Protein AF-A0A1X7U396-F1 (afdb_monomer)

pLDDT: mean 83.77, std 13.54, range [49.97, 97.12]

Mean predicted aligned error: 16.01 Å

Organism: Amphimedon queenslandica (NCBI:txid400682)

Sequence (145 aa):
FLPKDICDVKKVEVCRGVRLCSSTVEPIGFKIPRVKTEYFQDDLFCNTLVTWKAGIGAREWLDGANGSLETVSLKPEGMKPLSEAPKPAPGSNVPKYSSKVLHQKSDQEKKEELIAAMINKMGDKDDEPLPQDDVDGVDSDEWDD

Structure (mmCIF, N/CA/C/O backbone):
data_AF-A0A1X7U396-F1
#
_entry.id   AF-A0A1X7U396-F1
#
loop_
_atom_site.group_PDB
_atom_site.id
_atom_site.type_symbol
_atom_site.label_atom_id
_atom_site.label_alt_id
_atom_site.label_comp_id
_atom_site.label_asym_id
_atom_site.label_entity_id
_atom_site.label_seq_id
_atom_site.pdbx_PDB_ins_code
_atom_site.Cartn_x
_atom_site.Cartn_y
_atom_site.Cartn_z
_atom_site.occupancy
_atom_site.B_iso_or_equiv
_atom_site.auth_seq_id
_atom_site.auth_comp_id
_atom_site.auth_asym_id
_atom_site.auth_atom_id
_atom_site.pdbx_PDB_model_num
ATOM 1 N N . PHE A 1 1 ? 9.561 -7.112 1.046 1.00 88.31 1 PHE A N 1
ATOM 2 C CA . PHE A 1 1 ? 8.097 -7.236 1.205 1.00 88.31 1 PHE A CA 1
ATOM 3 C C . PHE A 1 1 ? 7.491 -7.706 -0.106 1.00 88.31 1 PHE A C 1
ATOM 5 O O . PHE A 1 1 ? 8.118 -7.510 -1.139 1.00 88.31 1 PHE A O 1
ATOM 12 N N . LEU A 1 2 ? 6.335 -8.361 -0.055 1.00 92.50 2 LEU A N 1
ATOM 13 C CA . LEU A 1 2 ? 5.597 -8.828 -1.224 1.00 92.50 2 LEU A CA 1
ATOM 14 C C . LEU A 1 2 ? 4.979 -7.649 -2.001 1.00 92.50 2 LEU A C 1
ATOM 16 O O . LEU A 1 2 ? 4.788 -6.573 -1.419 1.00 92.50 2 LEU A O 1
ATOM 20 N N . PRO A 1 3 ? 4.663 -7.852 -3.292 1.00 92.75 3 PRO A N 1
ATOM 21 C CA . PRO A 1 3 ? 3.885 -6.918 -4.098 1.00 92.75 3 PRO A CA 1
ATOM 22 C C . PRO A 1 3 ? 2.598 -6.422 -3.415 1.00 92.75 3 PRO A C 1
ATOM 24 O O . PRO A 1 3 ? 1.979 -7.116 -2.602 1.00 92.75 3 PRO A O 1
ATOM 27 N N . LYS A 1 4 ? 2.221 -5.174 -3.713 1.00 91.25 4 LYS A N 1
ATOM 28 C CA . LYS A 1 4 ? 1.096 -4.489 -3.054 1.00 91.25 4 LYS A CA 1
ATOM 29 C C . LYS A 1 4 ? -0.272 -5.039 -3.453 1.00 91.25 4 LYS A C 1
ATOM 31 O O . LYS A 1 4 ? -1.189 -4.966 -2.644 1.00 91.25 4 LYS A O 1
ATOM 36 N N . ASP A 1 5 ? -0.396 -5.612 -4.644 1.00 90.88 5 ASP A N 1
ATOM 37 C CA . ASP A 1 5 ? -1.598 -6.296 -5.140 1.00 90.88 5 ASP A CA 1
ATOM 38 C C . ASP A 1 5 ? -1.990 -7.5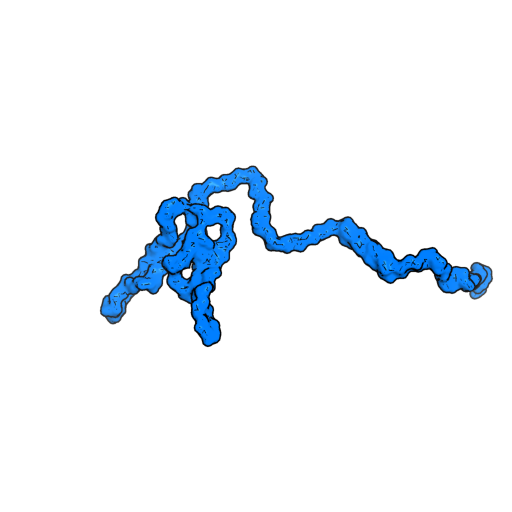23 -4.298 1.00 90.88 5 ASP A C 1
ATOM 40 O O . ASP A 1 5 ? -3.156 -7.904 -4.266 1.00 90.88 5 ASP A O 1
ATOM 44 N N . ILE A 1 6 ? -1.041 -8.107 -3.562 1.00 93.12 6 ILE A N 1
ATOM 45 C CA . ILE A 1 6 ? -1.279 -9.248 -2.664 1.00 93.12 6 ILE A CA 1
ATOM 46 C C . ILE A 1 6 ? -1.802 -8.799 -1.282 1.00 93.12 6 ILE A C 1
ATOM 48 O O . ILE A 1 6 ? -2.306 -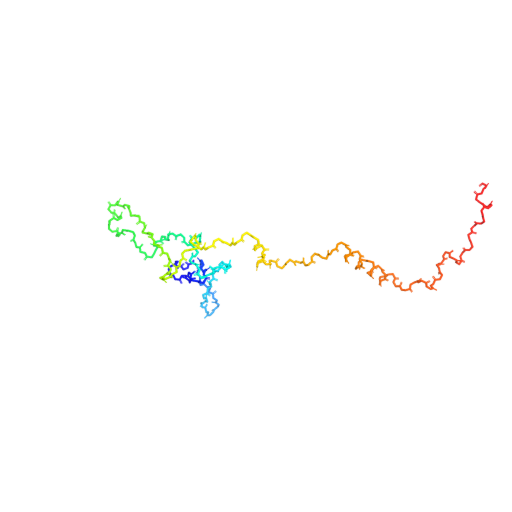9.617 -0.502 1.00 93.12 6 ILE A O 1
ATOM 52 N N . CYS A 1 7 ? -1.670 -7.516 -0.934 1.00 93.94 7 CYS A N 1
ATOM 53 C CA . CYS A 1 7 ? -2.082 -7.003 0.373 1.00 93.94 7 CYS A CA 1
ATOM 54 C C . CYS A 1 7 ? -3.615 -6.959 0.507 1.00 93.94 7 CYS A C 1
ATOM 56 O O . CYS A 1 7 ? -4.332 -6.624 -0.433 1.00 93.94 7 CYS A O 1
ATOM 58 N N . ASP A 1 8 ? -4.137 -7.257 1.700 1.00 94.38 8 ASP A N 1
ATOM 59 C CA . ASP A 1 8 ? -5.569 -7.140 1.991 1.00 94.38 8 ASP A CA 1
ATOM 60 C C . ASP A 1 8 ? -5.948 -5.678 2.278 1.00 94.38 8 ASP A C 1
ATOM 62 O O . ASP A 1 8 ? -5.973 -5.212 3.423 1.00 94.38 8 ASP A O 1
ATOM 66 N N . VAL A 1 9 ? -6.258 -4.950 1.204 1.00 93.94 9 VAL A N 1
ATOM 67 C CA . VAL A 1 9 ? -6.633 -3.529 1.237 1.00 93.94 9 VAL A CA 1
ATOM 68 C C . VAL A 1 9 ? -7.872 -3.282 2.103 1.00 93.94 9 VAL A C 1
ATOM 70 O O . VAL A 1 9 ? -7.928 -2.289 2.829 1.00 93.94 9 VAL A O 1
ATOM 73 N N . LYS A 1 10 ? -8.845 -4.207 2.103 1.00 92.19 10 LYS A N 1
ATOM 74 C CA . LYS A 1 10 ? -10.070 -4.087 2.917 1.00 92.19 10 LYS A CA 1
ATOM 75 C C . LYS A 1 10 ? -9.763 -4.133 4.414 1.00 92.19 10 LYS A C 1
ATOM 77 O O . LYS A 1 10 ? -10.436 -3.480 5.203 1.00 92.19 10 LYS A O 1
ATOM 82 N N . LYS A 1 11 ? -8.731 -4.880 4.817 1.00 92.44 11 LYS A N 1
ATOM 83 C CA . LYS A 1 11 ? -8.252 -4.934 6.209 1.00 92.44 11 LYS A CA 1
ATOM 84 C C . LYS A 1 11 ? -7.181 -3.888 6.528 1.00 92.44 11 LYS A C 1
ATOM 86 O O . LYS A 1 11 ? -6.543 -3.995 7.576 1.00 92.44 11 LYS A O 1
ATOM 91 N N . VAL A 1 12 ? -6.978 -2.904 5.649 1.00 94.38 12 VAL A N 1
ATOM 92 C CA . VAL A 1 12 ? -5.955 -1.856 5.790 1.00 94.38 12 VAL A CA 1
ATOM 93 C C . VAL A 1 12 ? -4.559 -2.460 6.016 1.00 94.38 12 VAL A C 1
ATOM 95 O O . VAL A 1 12 ? -3.749 -1.971 6.807 1.00 94.38 12 VAL A O 1
ATOM 98 N N . GLU A 1 13 ? -4.278 -3.578 5.341 1.00 95.69 13 GLU A N 1
ATOM 99 C CA . GLU A 1 13 ? -2.944 -4.164 5.299 1.00 95.69 13 GLU A CA 1
ATOM 100 C C . GLU A 1 13 ? -2.102 -3.387 4.293 1.00 95.69 13 GLU A C 1
ATOM 102 O O . GLU A 1 13 ? -2.337 -3.435 3.090 1.00 95.69 13 GLU A O 1
ATOM 107 N N . VAL A 1 14 ? -1.115 -2.650 4.793 1.00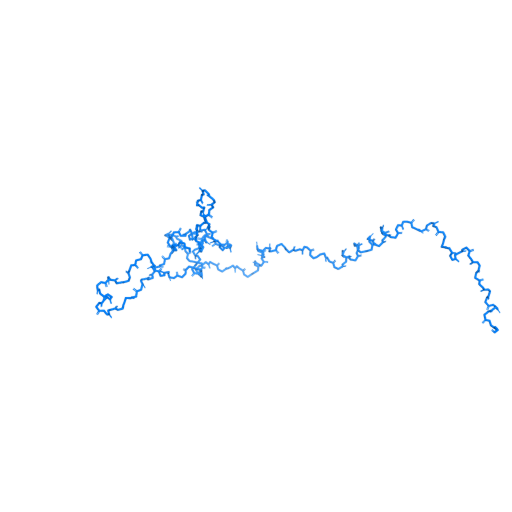 94.50 14 VAL A N 1
ATOM 108 C CA . VAL A 1 14 ? -0.254 -1.819 3.947 1.00 94.50 14 VAL A CA 1
ATOM 109 C C . VAL A 1 14 ? 0.964 -2.573 3.455 1.00 94.50 14 VAL A C 1
ATOM 111 O O . VAL A 1 14 ? 1.608 -2.138 2.505 1.00 94.50 14 VAL A O 1
ATOM 114 N N . CYS A 1 15 ? 1.329 -3.677 4.101 1.00 94.50 15 CYS A N 1
ATOM 115 C CA . CYS A 1 15 ? 2.509 -4.433 3.738 1.00 94.50 15 CYS A CA 1
ATOM 116 C C . CYS A 1 15 ? 2.357 -5.897 4.120 1.00 94.50 15 CYS A C 1
ATOM 118 O O . CYS A 1 15 ? 1.935 -6.195 5.233 1.00 94.50 15 CYS A O 1
ATOM 120 N N . ARG A 1 16 ? 2.783 -6.802 3.242 1.00 95.62 16 ARG A N 1
ATOM 121 C CA . ARG A 1 16 ? 2.905 -8.224 3.550 1.00 95.62 16 ARG A CA 1
ATOM 122 C C . ARG A 1 16 ? 4.332 -8.679 3.295 1.00 95.62 16 ARG A C 1
ATOM 124 O O . ARG A 1 16 ? 4.963 -8.272 2.325 1.00 95.62 16 ARG A O 1
ATOM 131 N N . GLY A 1 17 ? 4.874 -9.498 4.174 1.00 95.88 17 GLY A N 1
ATOM 132 C CA . GLY A 1 17 ? 6.176 -10.130 4.040 1.00 95.88 17 GLY A CA 1
ATOM 133 C C . GLY A 1 17 ? 6.084 -11.608 4.371 1.00 95.88 17 GLY A C 1
ATOM 134 O O . GLY A 1 17 ? 5.032 -12.108 4.761 1.00 95.88 17 GLY A O 1
ATOM 135 N N . VAL A 1 18 ? 7.206 -12.294 4.226 1.00 96.69 18 VAL A N 1
ATOM 136 C CA . VAL A 1 18 ? 7.377 -13.663 4.701 1.00 96.69 18 VAL A CA 1
ATOM 137 C C . VAL A 1 18 ? 8.569 -13.686 5.643 1.00 96.69 18 VAL A C 1
ATOM 139 O O . VAL A 1 18 ? 9.595 -13.065 5.362 1.00 96.69 18 VAL A O 1
ATOM 142 N N . ARG A 1 19 ? 8.416 -14.358 6.779 1.00 96.81 19 ARG A N 1
ATOM 143 C CA . ARG A 1 19 ? 9.489 -14.642 7.724 1.00 96.81 19 ARG A CA 1
ATOM 144 C C . ARG A 1 19 ? 9.909 -16.085 7.544 1.00 96.81 19 ARG A C 1
ATOM 146 O O . ARG A 1 19 ? 9.078 -16.989 7.583 1.00 96.81 19 ARG A O 1
ATOM 153 N N . LEU A 1 20 ? 11.205 -16.279 7.367 1.00 97.06 20 LEU A N 1
ATOM 154 C CA . LEU A 1 20 ? 11.808 -17.598 7.357 1.00 97.06 20 LEU A CA 1
ATOM 155 C C . LEU A 1 20 ? 12.096 -18.028 8.800 1.00 97.06 20 LEU A C 1
ATOM 157 O O . LEU A 1 20 ? 12.787 -17.320 9.532 1.00 97.06 20 LEU A O 1
ATOM 161 N N . CYS A 1 21 ? 11.555 -19.176 9.189 1.00 96.19 21 CYS A N 1
ATOM 162 C CA . CYS A 1 21 ? 11.844 -19.869 10.440 1.00 96.19 21 CYS A CA 1
ATOM 163 C C . CYS A 1 21 ? 12.709 -21.110 10.152 1.00 96.19 21 CYS A C 1
ATOM 165 O O . CYS A 1 21 ? 12.991 -21.428 8.998 1.00 96.19 21 CYS A O 1
ATOM 167 N N . SER A 1 22 ? 13.120 -21.838 11.197 1.00 96.31 22 SER A N 1
ATOM 168 C CA . SER A 1 22 ? 14.023 -22.996 11.056 1.00 96.31 22 SER A CA 1
ATOM 169 C C . SER A 1 22 ? 13.503 -24.092 10.117 1.00 96.31 22 SER A C 1
ATOM 171 O O . SER A 1 22 ? 14.305 -24.810 9.529 1.00 96.31 22 SER A O 1
ATOM 173 N N . SER A 1 23 ? 12.185 -24.257 10.009 1.00 96.50 23 SER A N 1
ATOM 174 C CA . SER A 1 23 ? 11.552 -25.310 9.203 1.00 96.50 23 SER A CA 1
ATOM 175 C C . SER A 1 23 ? 10.284 -24.847 8.480 1.00 96.50 23 SER A C 1
ATOM 177 O O . SER A 1 23 ? 9.614 -25.653 7.838 1.00 96.50 23 SER A O 1
ATOM 179 N N . THR A 1 24 ? 9.931 -23.563 8.576 1.00 96.88 24 THR A N 1
ATOM 180 C CA . THR A 1 24 ? 8.673 -23.015 8.051 1.00 96.88 24 THR A CA 1
ATOM 181 C C . THR A 1 24 ? 8.883 -21.636 7.430 1.00 96.88 24 THR A C 1
ATOM 183 O O . THR A 1 24 ? 9.831 -20.919 7.753 1.00 96.88 24 THR A O 1
ATOM 186 N N . VAL A 1 25 ? 7.978 -21.256 6.529 1.00 96.88 25 VAL A N 1
ATOM 187 C CA . VAL A 1 25 ? 7.875 -19.898 5.984 1.00 96.88 25 VAL A CA 1
ATOM 188 C C . VAL A 1 25 ? 6.527 -19.336 6.408 1.00 96.88 25 VAL A C 1
ATOM 190 O O . VAL A 1 25 ? 5.483 -19.862 6.029 1.00 96.88 25 VAL A O 1
ATOM 193 N N . GLU A 1 26 ? 6.544 -18.276 7.207 1.00 96.81 26 GLU A N 1
ATOM 194 C CA . GLU A 1 26 ? 5.343 -17.700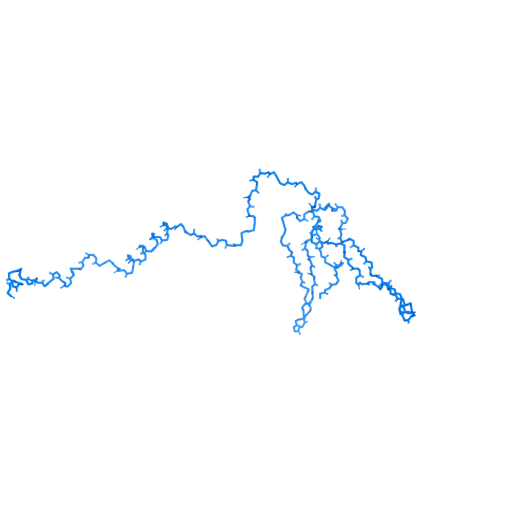 7.810 1.00 96.81 26 GLU A CA 1
ATOM 195 C C . GLU A 1 26 ? 5.025 -16.330 7.197 1.00 96.81 26 GLU A C 1
ATOM 197 O O . GLU A 1 26 ? 5.895 -15.454 7.171 1.00 96.81 26 GLU A O 1
ATOM 202 N N . PRO A 1 27 ? 3.797 -16.085 6.709 1.00 94.69 27 PRO A N 1
ATOM 203 C CA . PRO A 1 27 ? 3.411 -14.769 6.217 1.00 94.69 27 PRO A CA 1
ATOM 204 C C . PRO A 1 27 ? 3.226 -13.781 7.378 1.00 94.69 27 PRO A C 1
ATOM 206 O O . PRO A 1 27 ? 2.560 -14.078 8.367 1.00 94.69 27 PRO A O 1
ATOM 209 N N . ILE A 1 28 ? 3.768 -12.571 7.231 1.00 95.88 28 ILE A N 1
ATOM 210 C CA . ILE A 1 28 ? 3.613 -11.468 8.186 1.00 95.88 28 ILE A CA 1
ATOM 211 C C . ILE A 1 28 ? 2.926 -10.296 7.491 1.00 95.88 28 ILE A C 1
ATOM 213 O O . ILE A 1 28 ? 3.459 -9.743 6.531 1.00 95.88 28 ILE A O 1
ATOM 217 N N . GLY A 1 29 ? 1.759 -9.901 7.997 1.00 95.44 29 GLY A N 1
ATOM 218 C CA . GLY A 1 29 ? 1.009 -8.737 7.525 1.00 95.44 29 GLY A CA 1
ATOM 219 C C . GLY A 1 29 ? 1.126 -7.551 8.479 1.00 95.44 29 GLY A C 1
ATOM 220 O O . GLY A 1 29 ? 0.960 -7.701 9.688 1.00 95.44 29 GLY A O 1
ATOM 221 N N . PHE A 1 30 ? 1.360 -6.362 7.934 1.00 95.50 30 PHE A N 1
ATOM 222 C CA . PHE A 1 30 ? 1.408 -5.092 8.655 1.00 95.50 30 PHE A CA 1
ATOM 223 C C . PHE A 1 30 ? 0.146 -4.294 8.343 1.00 95.50 30 PHE A C 1
ATOM 225 O O . PHE A 1 30 ? -0.125 -3.972 7.183 1.00 95.50 30 PHE A O 1
ATOM 232 N N . LYS A 1 31 ? -0.624 -3.971 9.384 1.00 95.12 31 LYS A N 1
ATOM 233 C CA . LYS A 1 31 ? -1.913 -3.280 9.275 1.00 95.12 31 LYS A CA 1
ATOM 234 C C . LYS A 1 31 ? -1.886 -1.972 10.043 1.00 95.12 31 LYS A C 1
ATOM 236 O O . LYS A 1 31 ? -1.325 -1.916 11.136 1.00 95.12 31 LYS A O 1
ATOM 241 N N . ILE A 1 32 ? -2.522 -0.947 9.489 1.00 93.62 32 ILE A N 1
ATOM 242 C CA . ILE A 1 32 ? -2.697 0.336 10.174 1.00 93.62 32 ILE A CA 1
ATOM 243 C C . ILE A 1 32 ? -4.060 0.323 10.879 1.00 93.62 32 ILE A C 1
ATOM 245 O O . ILE A 1 32 ? -5.076 0.139 10.206 1.00 93.62 32 ILE A O 1
ATOM 249 N N . PRO A 1 33 ? -4.122 0.520 12.211 1.00 93.19 33 PRO A N 1
ATOM 250 C CA . PRO A 1 33 ? -5.390 0.605 12.927 1.00 93.19 33 PRO A CA 1
ATOM 251 C C . PRO A 1 33 ? -6.230 1.778 12.409 1.00 93.19 33 PRO A C 1
ATOM 253 O O . PRO A 1 33 ? -5.797 2.930 12.449 1.00 93.19 33 PRO A O 1
ATOM 256 N N . ARG A 1 34 ? -7.441 1.496 11.922 1.00 91.69 34 ARG A N 1
ATOM 257 C CA . ARG A 1 34 ? -8.387 2.499 11.416 1.00 91.69 34 ARG A CA 1
ATOM 258 C C . ARG A 1 34 ? -9.777 2.257 11.988 1.00 91.69 34 ARG A C 1
ATOM 260 O O . ARG A 1 34 ? -10.150 1.124 12.266 1.00 91.69 34 ARG A O 1
ATOM 267 N N . VAL A 1 35 ? -10.529 3.342 12.171 1.00 86.88 35 VAL A N 1
ATOM 268 C CA . VAL A 1 35 ? -11.891 3.301 12.737 1.00 86.88 35 VAL A CA 1
ATOM 269 C C . VAL A 1 35 ? -12.935 2.986 11.668 1.00 86.88 35 VAL A C 1
ATOM 271 O O . VAL A 1 35 ? -13.881 2.263 11.943 1.00 86.88 35 VAL A O 1
ATOM 274 N N . LYS A 1 36 ? -12.758 3.541 10.465 1.00 86.88 36 LYS A N 1
ATOM 275 C CA . LYS A 1 36 ? -13.697 3.450 9.340 1.00 86.88 36 LYS A CA 1
ATOM 276 C C . LYS A 1 36 ? -13.178 2.489 8.264 1.00 86.88 36 LYS A C 1
ATOM 278 O O . LYS A 1 36 ? -12.882 2.920 7.151 1.00 86.88 36 LYS A O 1
ATOM 283 N N . THR A 1 37 ? -12.960 1.221 8.610 1.00 89.31 37 THR A N 1
ATOM 284 C CA . THR A 1 37 ? -12.384 0.216 7.691 1.00 89.31 37 THR A CA 1
ATOM 285 C C . THR A 1 37 ? -13.329 -0.192 6.561 1.00 89.31 37 THR A C 1
ATOM 287 O O . THR A 1 37 ? -12.894 -0.802 5.591 1.00 89.31 37 THR A O 1
ATOM 290 N N . GLU A 1 38 ? -14.607 0.170 6.650 1.00 90.62 38 GLU A N 1
ATOM 291 C CA . GLU A 1 38 ? -15.606 0.002 5.598 1.00 90.62 38 GLU A CA 1
ATOM 292 C C . GLU A 1 38 ? -15.383 0.938 4.395 1.00 90.62 38 GLU A C 1
ATOM 294 O O . GLU A 1 38 ? -15.858 0.650 3.295 1.00 90.62 38 GLU A O 1
ATOM 299 N N . TYR A 1 39 ? -14.616 2.020 4.580 1.00 93.12 39 TYR A N 1
ATOM 300 C CA . TYR A 1 39 ? -14.194 2.922 3.508 1.00 93.12 39 TYR A CA 1
ATOM 301 C C . TYR A 1 39 ? -12.781 2.584 3.029 1.00 93.12 39 TYR A C 1
ATOM 303 O O . TYR A 1 39 ? -11.888 2.258 3.818 1.00 93.12 39 TYR A O 1
ATOM 311 N N . PHE A 1 40 ? -12.573 2.684 1.721 1.00 95.38 40 PHE A N 1
ATOM 312 C CA . PHE A 1 40 ? -11.262 2.542 1.108 1.00 95.38 40 PHE A CA 1
ATOM 313 C C . PHE A 1 40 ? -10.377 3.689 1.592 1.00 95.38 40 PHE A C 1
ATOM 315 O O . PHE A 1 40 ? -10.709 4.853 1.388 1.00 95.38 40 PHE A O 1
ATOM 322 N N . GLN A 1 41 ? -9.274 3.356 2.260 1.00 94.62 41 GLN A N 1
ATOM 323 C CA . GLN A 1 41 ? -8.348 4.336 2.832 1.00 94.62 41 GLN A CA 1
ATOM 324 C C . GLN A 1 41 ? -7.486 4.945 1.713 1.00 94.62 41 GLN A C 1
ATOM 326 O O . GLN A 1 41 ? -6.335 4.558 1.528 1.00 94.62 41 GLN A O 1
ATOM 331 N N . ASP A 1 42 ? -8.055 5.857 0.928 1.00 93.44 42 ASP A N 1
ATOM 332 C CA . ASP A 1 42 ? -7.396 6.532 -0.198 1.00 93.44 42 ASP A CA 1
ATOM 333 C C . ASP A 1 42 ? -6.246 7.453 0.237 1.00 93.44 42 ASP A C 1
ATOM 335 O O . ASP A 1 42 ? -5.343 7.729 -0.549 1.00 93.44 42 ASP A O 1
ATOM 339 N N . ASP A 1 43 ? -6.223 7.847 1.511 1.00 92.50 43 ASP A N 1
ATOM 340 C CA . ASP A 1 43 ? -5.093 8.519 2.154 1.00 92.50 43 ASP A CA 1
ATOM 341 C C . ASP A 1 43 ? -3.883 7.593 2.381 1.00 92.50 43 ASP A C 1
ATOM 343 O O . ASP A 1 43 ? -2.747 8.061 2.441 1.00 92.50 43 ASP A O 1
ATOM 347 N N . LEU A 1 44 ? -4.111 6.281 2.508 1.00 92.81 44 LEU A N 1
ATOM 348 C CA . LEU A 1 44 ? -3.058 5.273 2.680 1.00 92.81 44 LEU A CA 1
ATOM 349 C C . LEU A 1 44 ? -2.676 4.585 1.368 1.00 92.81 44 LEU A C 1
ATOM 351 O O . LEU A 1 44 ? -1.513 4.236 1.166 1.00 92.81 44 LEU A O 1
ATOM 355 N N . PHE A 1 45 ? -3.655 4.355 0.498 1.00 92.94 45 PHE A N 1
ATOM 356 C CA . PHE A 1 45 ? -3.496 3.628 -0.755 1.00 92.94 45 PHE A CA 1
ATOM 357 C C . PHE A 1 45 ? -3.623 4.593 -1.933 1.00 92.94 45 PHE A C 1
ATOM 359 O O . PHE A 1 45 ? -4.666 4.681 -2.583 1.00 92.94 45 PHE A O 1
ATOM 366 N N . CYS A 1 46 ? -2.532 5.305 -2.218 1.00 91.38 46 CYS A N 1
ATOM 367 C CA . CYS A 1 46 ? -2.408 6.087 -3.442 1.00 91.38 46 CYS A CA 1
ATOM 368 C C . CYS A 1 46 ? -2.320 5.178 -4.684 1.00 91.38 46 CYS A C 1
ATOM 370 O O . CYS A 1 46 ? -2.169 3.952 -4.582 1.00 91.38 46 CYS A O 1
ATOM 372 N N . ASN A 1 47 ? -2.393 5.786 -5.873 1.00 93.50 47 ASN A N 1
ATOM 373 C CA . ASN A 1 47 ? -2.138 5.078 -7.127 1.00 93.50 47 ASN A CA 1
ATOM 374 C C . ASN A 1 47 ? -0.774 4.382 -7.049 1.00 93.50 47 ASN A C 1
ATOM 376 O O . ASN A 1 47 ? 0.270 5.019 -6.913 1.00 93.50 47 ASN A O 1
ATOM 380 N N . THR A 1 48 ? -0.807 3.055 -7.080 1.00 93.12 48 THR A N 1
ATOM 381 C CA . THR A 1 48 ? 0.339 2.204 -6.789 1.00 93.12 48 THR A CA 1
ATOM 382 C C . THR A 1 48 ? 1.048 1.846 -8.080 1.00 93.12 48 THR A C 1
ATOM 384 O O . THR A 1 48 ? 0.412 1.414 -9.038 1.00 93.12 48 THR A O 1
ATOM 387 N N . LEU A 1 49 ? 2.372 1.999 -8.097 1.00 92.94 49 LEU A N 1
ATOM 388 C CA . LEU A 1 49 ? 3.205 1.558 -9.213 1.00 92.94 49 LEU A CA 1
ATOM 389 C C . LEU A 1 49 ? 3.086 0.043 -9.397 1.00 92.94 49 LEU A C 1
ATOM 391 O O . LEU A 1 49 ? 3.268 -0.729 -8.452 1.00 92.94 49 LEU A O 1
ATOM 395 N N . VAL A 1 50 ? 2.820 -0.375 -10.628 1.00 93.19 50 VAL A N 1
ATOM 396 C CA . VAL A 1 50 ? 2.740 -1.778 -11.029 1.00 93.19 50 VAL A CA 1
ATOM 397 C C . VAL A 1 50 ? 4.158 -2.320 -11.177 1.00 93.19 50 VAL A C 1
ATOM 399 O O . VAL A 1 50 ? 4.729 -2.340 -12.261 1.00 93.19 50 VAL A O 1
ATOM 402 N N . THR A 1 51 ? 4.759 -2.757 -10.073 1.00 89.62 51 THR A N 1
ATOM 403 C CA . THR A 1 51 ? 6.137 -3.284 -10.073 1.00 89.62 51 THR A CA 1
ATOM 404 C C . THR A 1 51 ? 6.244 -4.716 -10.595 1.00 89.62 51 THR A C 1
ATOM 406 O O . THR A 1 51 ? 7.343 -5.202 -10.846 1.00 89.62 51 THR A O 1
ATOM 409 N N . TRP A 1 52 ? 5.112 -5.401 -10.758 1.00 88.56 52 TRP A N 1
ATOM 410 C CA . TRP A 1 52 ? 5.032 -6.779 -11.249 1.00 88.56 52 TRP A CA 1
ATOM 411 C C . TRP A 1 52 ? 4.846 -6.881 -12.769 1.00 88.56 52 TRP A C 1
ATOM 413 O O . TRP A 1 52 ? 4.745 -7.988 -13.297 1.00 88.56 52 TRP A O 1
ATOM 423 N N . LYS A 1 53 ? 4.806 -5.752 -13.488 1.00 90.19 53 LYS A N 1
ATOM 424 C CA . LYS A 1 53 ? 4.820 -5.710 -14.955 1.00 90.19 53 LYS A CA 1
ATOM 425 C C . LYS A 1 53 ? 5.998 -4.872 -15.433 1.00 90.19 53 LYS A C 1
ATOM 427 O O . LYS A 1 53 ? 6.342 -3.866 -14.819 1.00 90.19 53 LYS A O 1
ATOM 432 N N . ALA A 1 54 ? 6.608 -5.284 -16.539 1.00 91.00 54 ALA A N 1
ATOM 433 C CA . ALA A 1 54 ? 7.629 -4.479 -17.193 1.00 91.00 54 ALA A CA 1
ATOM 434 C C . ALA A 1 54 ? 6.976 -3.259 -17.863 1.00 91.00 54 ALA A C 1
ATOM 436 O O . ALA A 1 54 ? 5.950 -3.405 -18.524 1.00 91.00 54 ALA A O 1
ATOM 437 N N . GLY A 1 55 ? 7.571 -2.075 -17.694 1.00 90.88 55 GLY A N 1
ATOM 438 C CA . GLY A 1 55 ? 7.094 -0.853 -18.353 1.00 90.88 55 GLY A CA 1
ATOM 439 C C . GLY A 1 55 ? 7.345 -0.854 -19.864 1.00 90.88 55 GLY A C 1
ATOM 440 O O . GLY A 1 55 ? 6.524 -0.351 -20.619 1.00 90.88 55 GLY A O 1
ATOM 441 N N . ILE A 1 56 ? 8.452 -1.462 -20.303 1.00 94.25 56 ILE A N 1
ATOM 442 C CA . ILE A 1 56 ? 8.810 -1.667 -21.715 1.00 94.25 56 ILE A CA 1
ATOM 443 C C . ILE A 1 56 ? 9.470 -3.034 -21.908 1.00 94.25 56 ILE A C 1
ATOM 445 O O . ILE A 1 56 ? 9.913 -3.671 -20.946 1.00 94.25 56 ILE A O 1
ATOM 449 N N . GLY A 1 57 ? 9.540 -3.491 -23.159 1.00 94.38 57 GLY A N 1
ATOM 450 C CA . GLY A 1 57 ? 10.232 -4.728 -23.514 1.00 94.38 57 GLY A CA 1
ATOM 451 C C . GLY A 1 57 ? 11.756 -4.606 -23.396 1.00 94.38 57 GLY A C 1
ATOM 452 O O . GLY A 1 57 ? 12.327 -3.535 -23.582 1.00 94.38 57 GLY A O 1
ATOM 453 N N . ALA A 1 58 ? 12.441 -5.728 -23.151 1.00 93.75 58 ALA A N 1
ATOM 454 C CA . ALA A 1 58 ? 13.900 -5.744 -22.988 1.00 93.75 58 ALA A CA 1
ATOM 455 C C . ALA A 1 58 ? 14.650 -5.184 -24.211 1.00 93.75 58 ALA A C 1
ATOM 457 O O . ALA A 1 58 ? 15.604 -4.431 -24.056 1.00 93.75 58 ALA A O 1
ATOM 458 N N . ARG A 1 59 ? 14.204 -5.523 -25.427 1.00 95.69 59 ARG A N 1
ATOM 459 C CA . ARG A 1 59 ? 14.819 -5.045 -26.675 1.00 95.69 59 ARG A CA 1
ATOM 460 C C . ARG A 1 59 ? 14.642 -3.540 -26.867 1.00 95.69 59 ARG A C 1
ATOM 462 O O . ARG A 1 59 ? 15.595 -2.869 -27.217 1.00 95.69 59 ARG A O 1
ATOM 469 N N . GLU A 1 60 ? 13.459 -3.021 -26.564 1.00 95.12 60 GLU A N 1
ATOM 470 C CA . GLU A 1 60 ? 13.159 -1.589 -26.633 1.00 95.12 60 GLU A CA 1
ATOM 471 C C . GLU A 1 60 ? 14.021 -0.787 -25.643 1.00 95.12 60 GLU A C 1
ATOM 473 O O . GLU A 1 60 ? 14.568 0.254 -25.998 1.00 95.12 60 GLU A O 1
ATOM 478 N N . TRP A 1 61 ? 14.233 -1.318 -24.434 1.00 95.81 61 TRP A N 1
ATOM 479 C CA . TRP A 1 61 ? 15.157 -0.722 -23.466 1.00 95.81 61 TRP A CA 1
ATOM 480 C C . TRP A 1 61 ? 16.618 -0.769 -23.939 1.00 95.81 61 TRP A C 1
ATOM 482 O O . TRP A 1 61 ? 17.333 0.225 -23.829 1.00 95.81 61 TRP A O 1
ATOM 492 N N . LEU A 1 62 ? 17.058 -1.902 -24.505 1.00 96.31 62 LEU A N 1
ATOM 493 C CA . LEU A 1 62 ? 18.405 -2.051 -25.076 1.00 96.31 62 LEU A CA 1
ATOM 494 C C . LEU A 1 62 ? 18.643 -1.125 -26.277 1.00 96.31 62 LEU A C 1
ATOM 496 O O . LEU A 1 62 ? 19.761 -0.649 -26.458 1.00 96.31 62 LEU A O 1
ATOM 500 N N . ASP A 1 63 ? 17.597 -0.830 -27.049 1.00 97.12 63 ASP A N 1
ATOM 501 C CA . ASP A 1 63 ? 17.620 0.131 -28.156 1.00 97.12 63 ASP A CA 1
ATOM 502 C C . ASP A 1 63 ? 17.614 1.602 -27.659 1.00 97.12 63 ASP A C 1
ATOM 504 O O . ASP A 1 63 ? 17.597 2.536 -28.461 1.00 97.12 63 ASP A O 1
ATOM 508 N N . GLY A 1 64 ? 17.676 1.827 -26.338 1.00 95.56 64 GLY A N 1
ATOM 509 C CA . GLY A 1 64 ? 17.838 3.140 -25.705 1.00 95.56 64 GLY A CA 1
ATOM 510 C C . GLY A 1 64 ? 16.535 3.829 -25.293 1.00 95.56 64 GLY A C 1
ATOM 511 O O . GLY A 1 64 ? 16.567 4.988 -24.874 1.00 95.56 64 GLY A O 1
ATOM 512 N N . ALA A 1 65 ? 15.387 3.153 -25.398 1.00 94.81 65 ALA A N 1
ATOM 513 C CA . ALA A 1 65 ? 14.118 3.706 -24.942 1.00 94.81 65 ALA A CA 1
ATOM 514 C C . ALA A 1 65 ? 14.000 3.679 -23.409 1.00 94.81 65 ALA A C 1
ATOM 516 O O . ALA A 1 65 ? 14.501 2.781 -22.731 1.00 94.81 65 ALA A O 1
ATOM 517 N N . ASN A 1 66 ? 13.256 4.641 -22.861 1.00 92.38 66 ASN A N 1
ATOM 518 C CA . ASN A 1 66 ? 12.932 4.702 -21.439 1.00 92.38 66 ASN A CA 1
ATOM 519 C C . ASN A 1 66 ? 11.429 4.503 -21.236 1.00 92.38 66 ASN A C 1
ATOM 521 O O . ASN A 1 66 ? 10.622 5.299 -21.712 1.00 92.38 66 ASN A O 1
ATOM 525 N N . GLY A 1 67 ? 11.067 3.448 -20.508 1.00 86.50 67 GLY A N 1
ATOM 526 C CA . GLY A 1 67 ? 9.689 3.141 -20.141 1.00 86.50 67 GLY A CA 1
ATOM 527 C C . GLY A 1 67 ? 9.322 3.697 -18.773 1.00 86.50 67 GLY A C 1
ATOM 528 O O . GLY A 1 67 ? 10.135 3.660 -17.849 1.00 86.50 67 GLY A O 1
ATOM 529 N N . SER A 1 68 ? 8.085 4.161 -18.616 1.00 90.50 68 SER A N 1
ATOM 530 C CA . SER A 1 68 ? 7.497 4.426 -17.304 1.00 90.50 68 SER A CA 1
ATOM 531 C C . SER A 1 68 ? 6.701 3.213 -16.825 1.00 90.50 68 SER A C 1
ATOM 533 O O . SER A 1 68 ? 6.150 2.446 -17.613 1.00 90.50 68 SER A O 1
ATOM 535 N N . LEU A 1 69 ? 6.656 3.019 -15.508 1.00 92.19 69 LEU A N 1
ATOM 536 C CA . LEU A 1 69 ? 5.782 2.016 -14.910 1.00 92.19 69 LEU A CA 1
ATOM 537 C C . LEU A 1 69 ? 4.358 2.568 -14.831 1.00 92.19 69 LEU A C 1
ATOM 539 O O . LEU A 1 69 ? 4.145 3.716 -14.435 1.00 92.19 69 LEU A O 1
ATOM 543 N N . GLU A 1 70 ? 3.389 1.726 -15.173 1.00 93.19 70 GLU A N 1
ATOM 544 C CA . GLU A 1 70 ? 1.973 2.025 -14.984 1.00 93.19 70 GLU A CA 1
ATOM 545 C C . GLU A 1 70 ? 1.661 2.195 -13.488 1.00 93.19 70 GLU A C 1
ATOM 547 O O . GLU A 1 70 ? 2.289 1.574 -12.625 1.00 93.19 70 GLU A O 1
ATOM 552 N N . THR A 1 71 ? 0.663 3.022 -13.173 1.00 94.44 71 THR A N 1
ATOM 553 C CA . THR A 1 71 ? 0.093 3.102 -11.823 1.00 94.44 71 THR A CA 1
ATOM 554 C C . THR A 1 71 ? -1.358 2.646 -11.841 1.00 94.44 71 THR A C 1
ATOM 556 O O . THR A 1 71 ? -2.103 2.979 -12.758 1.00 94.44 71 THR A O 1
ATOM 559 N N . VAL A 1 72 ? -1.769 1.899 -10.817 1.00 94.44 72 VAL A N 1
ATOM 560 C CA . VAL A 1 72 ? -3.134 1.377 -10.673 1.00 94.44 72 VAL A CA 1
ATOM 561 C C . VAL A 1 72 ? -3.699 1.718 -9.301 1.00 94.44 72 VAL A C 1
ATOM 563 O O . VAL A 1 72 ? -2.981 1.755 -8.300 1.00 94.44 72 VAL A O 1
ATOM 566 N N . SER A 1 73 ? -5.007 1.955 -9.236 1.00 94.50 73 SER A N 1
ATOM 567 C CA . SER A 1 73 ? -5.697 2.084 -7.955 1.00 94.50 73 SER A CA 1
ATOM 568 C C . SER A 1 73 ? -5.917 0.698 -7.352 1.00 94.50 73 SER A C 1
ATOM 570 O O . SER A 1 73 ? -6.452 -0.189 -8.011 1.00 94.50 73 SER A O 1
ATOM 572 N N . LEU A 1 74 ? -5.550 0.520 -6.082 1.00 94.31 74 LEU A N 1
ATOM 573 C CA . LEU A 1 74 ? -5.813 -0.717 -5.333 1.00 94.31 74 LEU A CA 1
ATOM 574 C C . LEU A 1 74 ? -7.214 -0.742 -4.701 1.00 94.31 74 LEU A C 1
ATOM 576 O O . LEU A 1 74 ? -7.491 -1.565 -3.828 1.00 94.31 74 LEU A O 1
ATOM 580 N N . LYS A 1 75 ? -8.096 0.179 -5.103 1.00 94.31 75 LYS A N 1
ATOM 581 C CA . LYS A 1 75 ? -9.454 0.300 -4.581 1.00 94.31 75 LYS A CA 1
ATOM 582 C C . LYS A 1 75 ? -10.264 -0.967 -4.885 1.00 94.31 75 LYS A C 1
ATOM 584 O O . LYS A 1 75 ? -10.490 -1.269 -6.056 1.00 94.31 75 LYS A O 1
ATOM 589 N N . PRO A 1 76 ? -10.759 -1.686 -3.861 1.00 93.00 76 PRO A N 1
ATOM 590 C CA . PRO A 1 76 ? -11.622 -2.838 -4.078 1.00 93.00 76 PRO A CA 1
ATOM 591 C C . PRO A 1 76 ? -12.957 -2.431 -4.708 1.00 93.00 76 PRO A C 1
ATOM 593 O O . PRO A 1 76 ? -13.508 -1.369 -4.398 1.00 93.00 76 PRO A O 1
ATOM 596 N N . GLU A 1 77 ? -13.513 -3.308 -5.541 1.00 92.06 77 GLU A N 1
ATOM 597 C CA . GLU A 1 77 ? -14.823 -3.094 -6.157 1.00 92.06 77 GLU A CA 1
ATOM 598 C C . GLU A 1 77 ? -15.920 -2.904 -5.091 1.00 92.06 77 GLU A C 1
ATOM 600 O O . GLU A 1 77 ? -15.949 -3.594 -4.067 1.00 92.06 77 GLU A O 1
ATOM 605 N N . GLY A 1 78 ? -16.799 -1.921 -5.312 1.00 89.50 78 GLY A N 1
ATOM 606 C CA . GLY A 1 78 ? -17.909 -1.588 -4.412 1.00 89.50 78 GLY A CA 1
ATOM 607 C C . GLY A 1 78 ? -17.541 -0.786 -3.154 1.00 89.50 78 GLY A C 1
ATOM 608 O O . GLY A 1 78 ? -18.437 -0.397 -2.408 1.00 89.50 78 GLY A O 1
ATOM 609 N N . MET A 1 79 ? -16.259 -0.498 -2.905 1.00 92.38 79 MET A N 1
ATOM 610 C CA . MET A 1 79 ? -15.833 0.295 -1.744 1.00 92.38 79 MET A CA 1
ATOM 611 C C . MET A 1 79 ? -15.867 1.796 -2.065 1.00 92.38 79 MET A C 1
ATOM 613 O O . MET A 1 79 ? -15.461 2.208 -3.149 1.00 92.38 79 MET A O 1
ATOM 617 N N . LYS A 1 80 ? -16.326 2.643 -1.138 1.00 94.19 80 LYS A N 1
ATOM 618 C CA . LYS A 1 80 ? -16.247 4.111 -1.285 1.00 94.19 80 LYS A CA 1
ATOM 619 C C . LYS A 1 80 ? -14.955 4.638 -0.655 1.00 94.19 80 LYS A C 1
ATOM 621 O O . LYS A 1 80 ? -14.553 4.084 0.367 1.00 94.19 80 LYS A O 1
ATOM 626 N N . PRO A 1 81 ? -14.291 5.653 -1.232 1.00 93.88 81 PRO A N 1
ATOM 627 C CA . PRO A 1 81 ? -13.089 6.233 -0.639 1.00 93.88 81 PRO A CA 1
ATOM 628 C C . PRO A 1 81 ? -13.408 6.954 0.678 1.00 93.88 81 PRO A C 1
ATOM 630 O O . PRO A 1 81 ? -14.521 7.439 0.886 1.00 93.88 81 PRO A O 1
ATOM 633 N N . LEU A 1 82 ? -12.432 7.013 1.583 1.00 92.50 82 LEU A N 1
ATOM 634 C CA . LEU A 1 82 ? -12.565 7.648 2.891 1.00 92.50 82 LEU A CA 1
ATOM 635 C C . LEU A 1 82 ? -12.758 9.161 2.762 1.00 92.50 82 LEU A C 1
ATOM 637 O O . LEU A 1 82 ? -13.483 9.745 3.567 1.00 92.50 82 LEU A O 1
ATOM 641 N N . SER A 1 83 ? -12.171 9.784 1.741 1.00 90.00 83 SER A N 1
ATOM 642 C CA . SER A 1 83 ? -12.393 11.197 1.409 1.00 90.00 83 SER A CA 1
ATOM 643 C C . SER A 1 83 ? -13.867 11.562 1.171 1.00 90.00 83 SER A C 1
ATOM 645 O O . SER A 1 83 ? -14.272 12.683 1.477 1.00 90.00 83 SER A O 1
ATOM 647 N N . GLU A 1 84 ? -14.689 10.620 0.697 1.00 91.00 84 GLU A N 1
ATOM 648 C CA . GLU A 1 84 ? -16.136 10.798 0.497 1.00 91.00 84 GLU A CA 1
ATOM 649 C C . GLU A 1 84 ? -16.967 10.472 1.751 1.00 91.00 84 GLU A C 1
ATOM 651 O O . GLU A 1 84 ? -18.188 10.652 1.760 1.00 91.00 84 GLU A O 1
ATOM 656 N N . ALA A 1 85 ? -16.344 9.969 2.822 1.00 87.81 85 ALA A N 1
ATOM 657 C CA . ALA A 1 85 ? -17.070 9.577 4.019 1.00 87.81 85 ALA A CA 1
ATOM 658 C C . ALA A 1 85 ? -17.693 10.804 4.716 1.00 87.81 85 ALA A C 1
ATOM 660 O O . ALA A 1 85 ? -17.047 11.851 4.831 1.00 87.81 85 ALA A O 1
ATOM 661 N N . PRO A 1 86 ? -18.909 10.679 5.286 1.00 86.69 86 PRO A N 1
ATOM 662 C CA . PRO A 1 86 ? -19.518 11.757 6.053 1.00 86.69 86 PRO A CA 1
ATOM 663 C C . PRO A 1 86 ? -18.588 12.226 7.176 1.00 86.69 86 PRO A C 1
ATOM 665 O O . PRO A 1 86 ? -18.070 11.415 7.964 1.00 86.69 86 PRO A O 1
ATOM 668 N N . LYS A 1 87 ? -18.369 13.543 7.243 1.00 79.00 87 LYS A N 1
ATOM 669 C CA . LYS A 1 87 ? -17.606 14.161 8.328 1.00 79.00 87 LYS A CA 1
ATOM 670 C C . LYS A 1 87 ? -18.357 13.913 9.642 1.00 79.00 87 LYS A C 1
ATOM 672 O O . LYS A 1 87 ? -19.578 14.078 9.670 1.00 79.00 87 LYS A O 1
ATOM 677 N N . PRO A 1 88 ? -17.672 13.472 10.711 1.00 70.38 88 PRO A N 1
ATOM 678 C CA . PRO A 1 88 ? -18.323 13.294 12.002 1.00 70.38 88 PRO A CA 1
ATOM 679 C C . PRO A 1 88 ? -18.916 14.628 12.469 1.00 70.38 88 PRO A C 1
ATOM 681 O O . PRO A 1 88 ? -18.322 15.685 12.248 1.00 70.38 88 PRO A O 1
ATOM 684 N N . ALA A 1 89 ? -20.089 14.572 13.102 1.00 71.38 89 ALA A N 1
ATOM 685 C CA . ALA A 1 89 ? -20.713 15.749 13.689 1.00 71.38 89 ALA A CA 1
ATOM 686 C C . ALA A 1 89 ? -19.760 16.394 14.719 1.00 71.38 89 ALA A C 1
ATOM 688 O O . ALA A 1 89 ? -19.082 15.665 15.457 1.00 71.38 89 ALA A O 1
ATOM 689 N N . PRO A 1 90 ? -19.686 17.736 14.782 1.00 56.38 90 PRO A N 1
ATOM 690 C CA . PRO A 1 90 ? -18.857 18.424 15.765 1.00 56.38 90 PRO A CA 1
ATOM 691 C C . PRO A 1 90 ? -19.317 18.023 17.176 1.00 56.38 90 PRO A C 1
ATOM 693 O O . PRO A 1 90 ? -20.450 18.297 17.556 1.00 56.38 90 PRO A O 1
ATOM 696 N N . GLY A 1 91 ? -18.462 17.319 17.928 1.00 58.97 91 GLY A N 1
ATOM 697 C CA . GLY A 1 91 ? -18.735 16.915 19.317 1.00 58.97 91 GLY A CA 1
ATOM 698 C C . GLY A 1 91 ? -18.376 15.472 19.689 1.00 58.97 91 GLY A C 1
ATOM 699 O O . GLY A 1 91 ? -18.242 15.172 20.870 1.00 58.97 91 GLY A O 1
ATOM 700 N N . SER A 1 92 ? -18.146 14.570 18.727 1.00 56.78 92 SER A N 1
ATOM 701 C CA . SER A 1 92 ? -17.737 13.186 19.032 1.00 56.78 92 SER A CA 1
ATOM 702 C C . SER A 1 92 ? -16.213 13.058 19.172 1.00 56.78 92 SER A C 1
ATOM 704 O O . SER A 1 92 ? -15.548 12.387 18.387 1.00 56.78 92 SER A O 1
ATOM 706 N N . ASN A 1 93 ? -15.635 13.719 20.176 1.00 55.56 93 ASN A N 1
ATOM 707 C CA . ASN A 1 93 ? -14.246 13.488 20.580 1.00 55.56 93 ASN A CA 1
ATOM 708 C C . ASN A 1 93 ? -14.198 12.351 21.602 1.00 55.56 93 ASN A C 1
ATOM 710 O O . ASN A 1 93 ? -13.970 12.573 22.786 1.00 55.56 93 ASN A O 1
ATOM 714 N N . VAL A 1 94 ? -14.432 11.120 21.146 1.00 57.59 94 VAL A N 1
ATOM 715 C CA . VAL A 1 94 ? -14.069 9.939 21.935 1.00 57.59 94 VAL A CA 1
ATOM 716 C C . VAL A 1 94 ? -12.762 9.404 21.354 1.00 57.59 94 VAL A C 1
ATOM 718 O O . VAL A 1 94 ? -12.783 8.860 20.244 1.00 57.59 94 VAL A O 1
ATOM 721 N N . PRO A 1 95 ? -11.611 9.557 22.034 1.00 55.25 95 PRO A N 1
ATOM 722 C CA . PRO A 1 95 ? -10.370 8.955 21.573 1.00 55.25 95 PRO A CA 1
ATOM 723 C C . PRO A 1 95 ? -10.499 7.431 21.692 1.00 55.25 95 PRO A C 1
ATOM 725 O O . PRO A 1 95 ? -10.377 6.855 22.767 1.00 55.25 95 PRO A O 1
ATOM 728 N N . LYS A 1 96 ? -10.787 6.763 20.570 1.00 60.38 96 LYS A N 1
ATOM 729 C CA . LYS A 1 96 ? -10.959 5.299 20.506 1.00 60.38 96 LYS A CA 1
ATOM 730 C C . LYS A 1 96 ? -9.636 4.527 20.533 1.00 60.38 96 LYS A C 1
ATOM 732 O O . LYS A 1 96 ? -9.655 3.308 20.663 1.00 60.38 96 LYS A O 1
ATOM 737 N N . TYR A 1 97 ? -8.499 5.215 20.434 1.00 50.12 97 TYR A N 1
ATOM 738 C CA . TYR A 1 97 ? -7.176 4.616 20.585 1.00 50.12 97 TYR A CA 1
ATOM 739 C C . TYR A 1 97 ? -6.531 5.129 21.872 1.00 50.12 97 TYR A C 1
ATOM 741 O O . TYR A 1 97 ? -5.732 6.061 21.869 1.00 50.12 97 TYR A O 1
ATOM 749 N N . SER A 1 98 ? -6.926 4.535 22.998 1.00 49.97 98 SER A N 1
ATOM 750 C CA . SER A 1 98 ? -6.192 4.689 24.250 1.00 49.97 98 SER A CA 1
ATOM 751 C C . SER A 1 98 ? -4.923 3.849 24.132 1.00 49.97 98 SER A C 1
ATOM 753 O O . SER A 1 98 ? -4.940 2.635 24.340 1.00 49.97 98 SER A O 1
ATOM 755 N N . SER A 1 99 ? -3.804 4.472 23.755 1.00 51.16 99 SER A N 1
ATOM 756 C CA . SER A 1 99 ? -2.497 3.964 24.169 1.00 51.16 99 SER A CA 1
ATOM 757 C C . SER A 1 99 ? -2.551 3.938 25.687 1.00 51.16 99 SER A C 1
ATOM 759 O O . SER A 1 99 ? -2.472 5.024 26.246 1.00 51.16 99 SER A O 1
ATOM 761 N N . LYS A 1 100 ? -2.822 2.772 26.305 1.00 53.19 100 LYS A N 1
ATOM 762 C CA . LYS A 1 100 ? -3.061 2.578 27.750 1.00 53.19 100 LYS A CA 1
ATOM 763 C C . LYS A 1 100 ? -2.641 3.811 28.544 1.00 53.19 100 LYS A C 1
ATOM 765 O O . LYS A 1 100 ? -1.474 3.932 28.911 1.00 53.19 100 LYS A O 1
ATOM 770 N N . VAL A 1 101 ? -3.566 4.759 28.704 1.00 52.88 101 VAL A N 1
ATOM 771 C CA . VAL A 1 101 ? -3.306 5.933 29.523 1.00 52.88 101 VAL A CA 1
ATOM 772 C C . VAL A 1 101 ? -3.187 5.335 30.906 1.00 52.88 101 VAL A C 1
ATOM 774 O O . VAL A 1 101 ? -4.181 4.865 31.461 1.00 52.88 101 VAL A O 1
ATOM 777 N N . LEU A 1 102 ? -1.946 5.212 31.385 1.00 53.62 102 LEU A N 1
ATOM 778 C CA . LEU A 1 102 ? -1.660 4.924 32.778 1.00 53.62 102 LEU A CA 1
ATOM 779 C C . LEU A 1 102 ? -2.588 5.858 33.541 1.00 53.62 102 LEU A C 1
ATOM 781 O O . LEU A 1 102 ? -2.515 7.066 33.318 1.00 53.62 102 LEU A O 1
ATOM 785 N N . HIS A 1 103 ? -3.528 5.304 34.300 1.00 58.53 103 HIS A N 1
ATOM 786 C CA . HIS A 1 103 ? -4.469 6.092 35.074 1.00 58.53 103 HIS A CA 1
ATOM 787 C C . HIS A 1 103 ? -3.623 7.027 35.941 1.00 58.53 103 HIS A C 1
ATOM 789 O O . HIS A 1 103 ? -2.999 6.583 36.905 1.00 58.53 103 HIS A O 1
ATOM 795 N N . GLN A 1 104 ? -3.471 8.286 35.521 1.00 59.16 104 GLN A N 1
ATOM 796 C CA . GLN A 1 104 ? -2.770 9.281 36.306 1.00 59.16 104 GLN A CA 1
ATOM 797 C C . GLN A 1 104 ? -3.713 9.546 37.462 1.00 59.16 104 GLN A C 1
ATOM 799 O O . GLN A 1 104 ? -4.681 10.287 37.311 1.00 59.16 104 GLN A O 1
ATOM 804 N N . LYS A 1 105 ? -3.462 8.860 38.581 1.00 69.50 105 LYS A N 1
ATOM 805 C CA . LYS A 1 105 ? -4.134 9.133 39.845 1.00 69.50 105 LYS A CA 1
ATOM 806 C C . LYS A 1 105 ? -4.098 10.639 40.075 1.00 69.50 105 LYS A C 1
ATOM 808 O O . LYS A 1 105 ? -3.078 11.286 39.788 1.00 69.50 105 LYS A O 1
ATOM 813 N N . SER A 1 106 ? -5.209 11.186 40.546 1.00 76.00 106 SER A N 1
ATOM 814 C CA . SER A 1 106 ? -5.265 12.591 40.931 1.00 76.00 106 SER A CA 1
ATOM 815 C C . SER A 1 106 ? -4.172 12.889 41.962 1.00 76.00 106 SER A C 1
ATOM 817 O O . SER A 1 106 ? -3.713 11.998 42.682 1.00 76.00 106 SER A O 1
ATOM 819 N N . ASP A 1 107 ? -3.726 14.141 42.050 1.00 79.50 107 ASP A N 1
ATOM 820 C CA . ASP A 1 107 ? -2.717 14.506 43.053 1.00 79.50 107 ASP A CA 1
ATOM 821 C C . ASP A 1 107 ? -3.215 14.249 44.484 1.00 79.50 107 ASP A C 1
ATOM 823 O O . ASP A 1 107 ? -2.416 13.955 45.371 1.00 79.50 107 ASP A O 1
ATOM 827 N N . GLN A 1 108 ? -4.537 14.247 44.677 1.00 78.62 108 GLN A N 1
ATOM 828 C CA . GLN A 1 108 ? -5.181 13.871 45.927 1.00 78.62 108 GLN A CA 1
ATOM 829 C C . GLN A 1 108 ? -5.013 12.376 46.242 1.00 78.62 108 GLN A C 1
ATOM 831 O O . GLN A 1 108 ? -4.562 12.033 47.330 1.00 78.62 108 GLN A O 1
ATOM 836 N N . GLU A 1 109 ? -5.277 11.483 45.286 1.00 80.94 109 GLU A N 1
ATOM 837 C CA . GLU A 1 109 ? -5.083 10.037 45.480 1.00 80.94 109 GLU A CA 1
ATOM 838 C C . GLU A 1 109 ? -3.611 9.672 45.691 1.00 80.94 109 GLU A C 1
ATOM 840 O O . GLU A 1 109 ? -3.297 8.816 46.515 1.00 80.94 109 GLU A O 1
ATOM 845 N N . LYS A 1 110 ? -2.685 10.338 44.984 1.00 83.25 110 LYS A N 1
ATOM 846 C CA . LYS A 1 110 ? -1.243 10.154 45.221 1.00 83.25 110 LYS A CA 1
ATOM 847 C C . LYS A 1 110 ? -0.856 10.578 46.635 1.00 83.25 110 LYS A C 1
ATOM 849 O O . LYS A 1 110 ? -0.024 9.926 47.258 1.00 83.25 110 LYS A O 1
ATOM 854 N N . LYS A 1 111 ? -1.441 11.672 47.132 1.00 85.81 111 LYS A N 1
ATOM 855 C CA . LYS A 1 111 ? -1.198 12.174 48.486 1.00 85.81 111 LYS A CA 1
ATOM 856 C C . LYS A 1 111 ? -1.713 11.193 49.536 1.00 85.81 111 LYS A C 1
ATOM 858 O O . LYS A 1 111 ? -0.986 10.892 50.475 1.00 85.81 111 LYS A O 1
ATOM 863 N N . GLU A 1 112 ? -2.923 10.672 49.365 1.00 85.94 112 GLU A N 1
ATOM 864 C CA . GLU A 1 112 ? -3.513 9.686 50.279 1.00 85.94 112 GLU A CA 1
ATOM 865 C C . GLU A 1 112 ? -2.711 8.382 50.308 1.00 85.94 112 GLU A C 1
ATOM 867 O O . GLU A 1 112 ? -2.429 7.855 51.381 1.00 85.94 112 GLU A O 1
ATOM 872 N N . GLU A 1 113 ? -2.251 7.907 49.150 1.00 86.62 113 GLU A N 1
ATOM 873 C CA . GLU A 1 113 ? -1.406 6.715 49.055 1.00 86.62 113 GLU A CA 1
ATOM 874 C C . GLU A 1 113 ? -0.032 6.927 49.715 1.00 86.62 113 GLU A C 1
ATOM 876 O O . GLU A 1 113 ? 0.473 6.034 50.395 1.00 86.62 113 GLU A O 1
ATOM 881 N N . LEU A 1 114 ? 0.552 8.124 49.583 1.00 85.75 114 LEU A N 1
ATOM 882 C CA . LEU A 1 114 ? 1.813 8.480 50.238 1.00 85.75 114 LEU A CA 1
ATOM 883 C C . LEU A 1 114 ? 1.667 8.559 51.767 1.00 85.75 114 LEU A C 1
ATOM 885 O O . LEU A 1 114 ? 2.549 8.095 52.488 1.00 85.75 114 LEU A O 1
ATOM 889 N N . ILE A 1 115 ? 0.548 9.104 52.257 1.00 86.12 115 ILE A N 1
ATOM 890 C CA . ILE A 1 115 ? 0.224 9.160 53.690 1.00 86.12 115 ILE A CA 1
ATOM 891 C C . ILE A 1 115 ? 0.007 7.747 54.237 1.00 86.12 115 ILE A C 1
ATOM 893 O O . ILE A 1 115 ? 0.609 7.384 55.244 1.00 86.12 115 ILE A O 1
ATOM 897 N N . ALA A 1 116 ? -0.776 6.915 53.547 1.00 86.44 116 ALA A N 1
ATOM 898 C CA . ALA A 1 116 ? -0.988 5.524 53.940 1.00 86.44 116 ALA A CA 1
ATOM 899 C C . ALA A 1 116 ? 0.330 4.728 53.965 1.00 86.44 116 ALA A C 1
ATOM 901 O O . ALA A 1 116 ? 0.556 3.930 54.874 1.00 86.44 116 ALA A O 1
ATOM 902 N N . ALA A 1 117 ? 1.233 4.977 53.009 1.00 87.31 117 ALA A N 1
ATOM 903 C CA . ALA A 1 117 ? 2.559 4.369 52.988 1.00 87.31 117 ALA A CA 1
ATOM 904 C C . ALA A 1 117 ? 3.455 4.852 54.142 1.00 87.31 117 ALA A C 1
ATOM 906 O O . ALA A 1 117 ? 4.193 4.042 54.699 1.00 87.31 117 ALA A O 1
ATOM 907 N N . MET A 1 118 ? 3.394 6.136 54.517 1.00 84.06 118 MET A N 1
ATOM 908 C CA . MET A 1 118 ? 4.095 6.657 55.698 1.00 84.06 118 MET A CA 1
ATOM 909 C C . MET A 1 118 ? 3.583 6.006 56.982 1.00 84.06 118 MET A C 1
ATOM 911 O O . MET A 1 118 ? 4.397 5.521 57.757 1.00 84.06 118 MET A O 1
ATOM 915 N N . ILE A 1 119 ? 2.264 5.915 57.163 1.00 82.06 119 ILE A N 1
ATOM 916 C CA . ILE A 1 119 ? 1.639 5.292 58.341 1.00 82.06 119 ILE A CA 1
ATOM 917 C C . ILE A 1 119 ? 2.048 3.818 58.445 1.00 82.06 119 ILE A C 1
ATOM 919 O O . ILE A 1 119 ? 2.553 3.371 59.470 1.00 82.06 119 ILE A O 1
ATOM 923 N N . ASN A 1 120 ? 1.932 3.069 57.346 1.00 81.06 120 ASN A N 1
ATOM 924 C CA . ASN A 1 120 ? 2.282 1.650 57.335 1.00 81.06 120 ASN A CA 1
ATOM 925 C C . ASN A 1 120 ? 3.793 1.406 57.527 1.00 81.06 120 ASN A C 1
ATOM 927 O O . ASN A 1 120 ? 4.200 0.353 58.008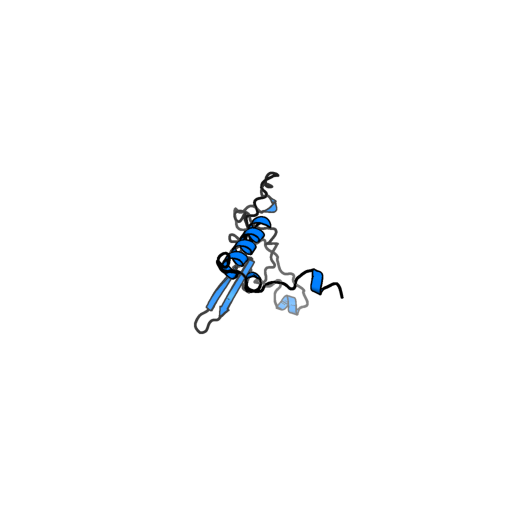 1.00 81.06 120 ASN A O 1
ATOM 931 N N . LYS A 1 121 ? 4.642 2.372 57.143 1.00 80.19 121 LYS A N 1
ATOM 932 C CA . LYS A 1 121 ? 6.099 2.291 57.317 1.00 80.19 121 LYS A CA 1
ATOM 933 C C . LYS A 1 121 ? 6.565 2.737 58.702 1.00 80.19 121 LYS A C 1
ATOM 935 O O . LYS A 1 121 ? 7.557 2.196 59.188 1.00 80.19 121 LYS A O 1
ATOM 940 N N . MET A 1 122 ? 5.897 3.713 59.315 1.00 71.06 122 MET A N 1
ATOM 941 C CA . MET A 1 122 ? 6.188 4.124 60.687 1.00 71.06 122 MET A CA 1
ATOM 942 C C . MET A 1 122 ? 5.740 3.062 61.696 1.00 71.06 122 MET A C 1
ATOM 944 O O . MET A 1 122 ? 6.380 2.957 62.741 1.00 71.06 122 MET A O 1
ATOM 948 N N . GLY A 1 123 ? 4.746 2.229 61.351 1.00 63.34 123 GLY A N 1
ATOM 949 C CA . GLY A 1 123 ? 4.148 1.275 62.285 1.00 63.34 123 GLY A CA 1
ATOM 950 C C . GLY A 1 123 ? 3.411 2.010 63.406 1.00 63.34 123 GLY A C 1
ATOM 951 O O . GLY A 1 123 ? 3.638 3.196 63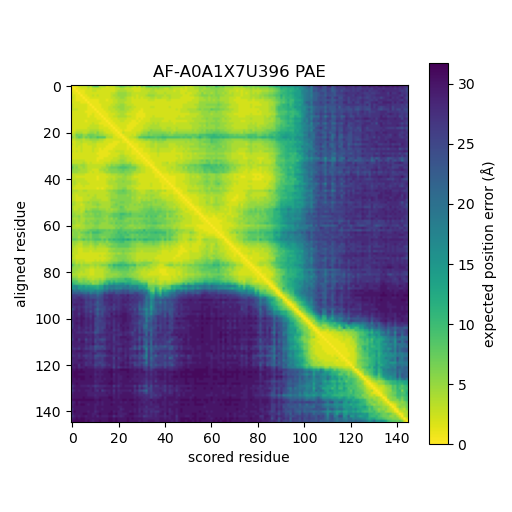.626 1.00 63.34 123 GLY A O 1
ATOM 952 N N . ASP A 1 124 ? 2.514 1.317 64.097 1.00 63.75 124 ASP A N 1
ATOM 953 C CA . ASP A 1 124 ? 1.761 1.844 65.241 1.00 63.75 124 ASP A CA 1
ATOM 954 C C . ASP A 1 124 ? 2.739 2.081 66.413 1.00 63.75 124 ASP A C 1
ATOM 956 O O . ASP A 1 124 ? 2.947 1.222 67.265 1.00 63.75 124 ASP A O 1
ATOM 960 N N . LYS A 1 125 ? 3.478 3.194 66.360 1.00 58.19 125 LYS A N 1
ATOM 961 C CA . LYS A 1 125 ? 4.451 3.633 67.375 1.00 58.19 125 LYS A CA 1
ATOM 962 C C . LYS A 1 125 ? 3.860 4.674 68.320 1.00 58.19 125 LYS A C 1
ATOM 964 O O . LYS A 1 125 ? 4.601 5.289 69.076 1.00 58.19 125 LYS A O 1
ATOM 969 N N . ASP A 1 126 ? 2.548 4.868 68.268 1.00 58.97 126 ASP A N 1
ATOM 970 C CA . ASP A 1 126 ? 1.864 5.906 69.035 1.00 58.97 126 ASP A CA 1
ATOM 971 C C . ASP A 1 126 ? 1.782 5.577 70.541 1.00 58.97 126 ASP A C 1
ATOM 973 O O . ASP A 1 126 ? 1.515 6.473 71.335 1.00 58.97 126 ASP A O 1
ATOM 977 N N . ASP A 1 127 ? 2.070 4.330 70.943 1.00 62.38 127 ASP A N 1
ATOM 978 C CA . ASP A 1 127 ? 1.961 3.863 72.335 1.00 62.38 127 ASP A CA 1
ATOM 979 C C . ASP A 1 127 ? 3.307 3.631 73.062 1.00 62.38 127 ASP A C 1
ATOM 981 O O . ASP A 1 127 ? 3.298 3.309 74.252 1.00 62.38 127 ASP A O 1
ATOM 985 N N . GLU A 1 128 ? 4.468 3.794 72.409 1.00 69.69 128 GLU A N 1
ATOM 986 C CA . GLU A 1 128 ? 5.758 3.795 73.124 1.00 69.69 128 GLU A CA 1
ATOM 987 C C . GLU A 1 128 ? 6.161 5.240 73.461 1.00 69.69 128 GLU A C 1
ATOM 989 O O . GLU A 1 128 ? 6.324 6.040 72.533 1.00 69.69 128 GLU A O 1
ATOM 994 N N . PRO A 1 129 ? 6.343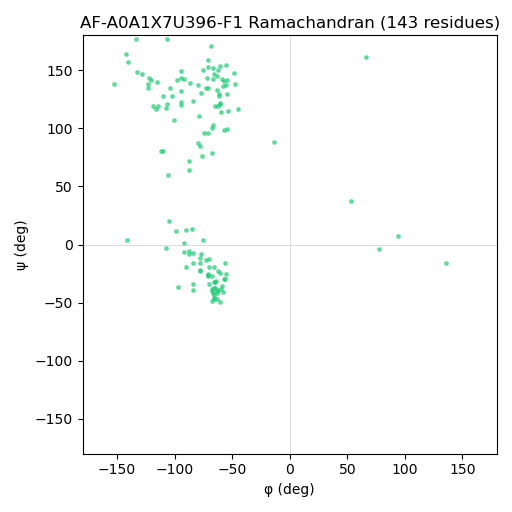 5.595 74.754 1.00 71.88 129 PRO A N 1
ATOM 995 C CA . PRO A 1 129 ? 6.897 6.896 75.116 1.00 71.88 129 PRO A CA 1
ATOM 996 C C . PRO A 1 129 ? 8.238 7.068 74.406 1.00 71.88 129 PRO A C 1
ATOM 998 O O . PRO A 1 129 ? 9.030 6.123 74.297 1.00 71.88 129 PRO A O 1
ATOM 1001 N N . LEU A 1 130 ? 8.483 8.258 73.855 1.00 72.69 130 LEU A N 1
ATOM 1002 C CA . LEU A 1 130 ? 9.746 8.494 73.175 1.00 72.69 130 LEU A CA 1
ATOM 1003 C C . LEU A 1 130 ? 10.864 8.374 74.219 1.00 72.69 130 LEU A C 1
ATOM 1005 O O . LEU A 1 130 ? 10.691 8.841 75.339 1.00 72.69 130 LEU A O 1
ATOM 1009 N N . PRO A 1 131 ? 12.057 7.858 73.877 1.00 71.56 131 PRO A N 1
ATOM 1010 C CA . PRO A 1 131 ? 13.188 7.824 74.813 1.00 71.56 131 PRO A CA 1
ATOM 1011 C C . PRO A 1 131 ? 13.578 9.205 75.373 1.00 71.56 131 PRO A C 1
ATOM 1013 O O . PRO A 1 131 ? 14.339 9.296 76.330 1.00 71.56 131 PRO A O 1
ATOM 1016 N N . GLN A 1 132 ? 13.100 10.281 74.739 1.00 70.81 132 GLN A N 1
ATOM 1017 C CA . GLN A 1 132 ? 13.253 11.660 75.192 1.00 70.81 132 GLN A CA 1
ATOM 1018 C C . GLN A 1 132 ? 12.282 12.033 76.328 1.00 70.81 132 GLN A C 1
ATOM 1020 O O . GLN A 1 132 ? 12.577 12.955 77.078 1.00 70.81 132 GLN A O 1
ATOM 1025 N N . ASP A 1 133 ? 11.163 11.322 76.466 1.00 71.75 133 ASP A N 1
ATOM 1026 C CA . ASP A 1 133 ? 10.182 11.511 77.540 1.00 71.75 133 ASP A CA 1
ATOM 1027 C C . ASP A 1 133 ? 10.655 10.871 78.861 1.00 71.75 133 ASP A C 1
ATOM 1029 O O . ASP A 1 133 ? 10.218 11.280 79.932 1.00 71.75 133 ASP A O 1
ATOM 1033 N N . ASP A 1 134 ? 11.574 9.897 78.792 1.00 76.50 134 ASP A N 1
ATOM 1034 C CA . ASP A 1 134 ? 12.182 9.225 79.955 1.00 76.50 134 ASP A CA 1
ATOM 1035 C C . ASP A 1 134 ? 13.381 9.986 80.551 1.00 76.50 134 ASP A C 1
ATOM 1037 O O . ASP A 1 134 ? 13.926 9.584 81.584 1.00 76.50 134 ASP A O 1
ATOM 1041 N N . VAL A 1 135 ? 13.840 11.055 79.893 1.00 76.94 135 VAL A N 1
ATOM 1042 C CA . VAL A 1 135 ? 14.939 11.888 80.388 1.00 76.94 135 VAL A CA 1
ATOM 1043 C C . VAL A 1 135 ? 14.380 13.217 80.875 1.00 76.94 135 VAL A C 1
ATOM 1045 O O . VAL A 1 135 ? 13.832 13.995 80.097 1.00 76.94 135 VAL A O 1
ATOM 1048 N N . ASP A 1 136 ? 14.534 13.494 82.169 1.00 75.25 136 ASP A N 1
ATOM 1049 C CA . ASP A 1 136 ? 14.266 14.829 82.696 1.00 75.25 136 ASP A CA 1
ATOM 1050 C C . ASP A 1 136 ? 15.208 15.815 81.993 1.00 75.25 136 ASP A C 1
ATOM 1052 O O . ASP A 1 136 ? 16.435 15.656 81.988 1.00 75.25 136 ASP A O 1
ATOM 1056 N N . GLY A 1 137 ? 14.616 16.801 81.317 1.00 72.62 137 GLY A N 1
ATOM 1057 C CA . GLY A 1 137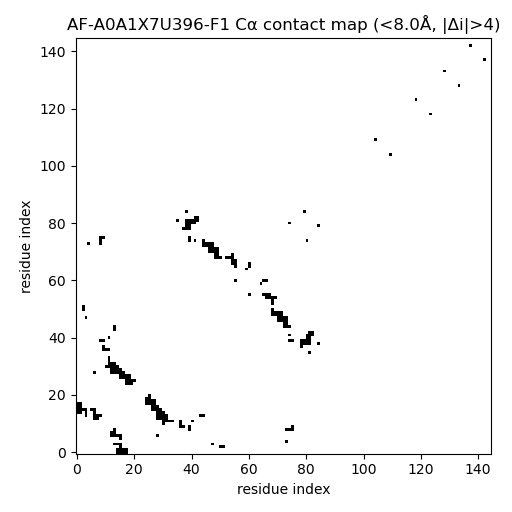 ? 15.361 17.883 80.694 1.00 72.62 137 GLY A CA 1
ATOM 1058 C C . GLY A 1 137 ? 16.155 18.664 81.739 1.00 72.62 137 GLY A C 1
ATOM 1059 O O . GLY A 1 137 ? 15.791 18.722 82.908 1.00 72.62 137 GLY A O 1
ATOM 1060 N N . VAL A 1 138 ? 17.249 19.278 81.302 1.00 74.88 138 VAL A N 1
ATOM 1061 C CA . VAL A 1 138 ? 18.026 20.207 82.129 1.00 74.88 138 VAL A CA 1
ATOM 1062 C C . VAL A 1 138 ? 17.129 21.394 82.507 1.00 74.88 138 VAL A C 1
ATOM 1064 O O . VAL A 1 138 ? 16.524 21.990 81.609 1.00 74.88 138 VAL A O 1
ATOM 1067 N N . ASP A 1 139 ? 17.034 21.716 83.803 1.00 73.88 139 ASP A N 1
ATOM 1068 C CA . ASP A 1 139 ? 16.218 22.826 84.309 1.00 73.88 139 ASP A CA 1
ATOM 1069 C C . ASP A 1 139 ? 16.595 24.130 83.596 1.00 73.88 139 ASP A C 1
ATOM 1071 O O . ASP A 1 139 ? 17.768 24.393 83.322 1.00 73.88 139 ASP A O 1
ATOM 1075 N N . SER A 1 140 ? 15.600 24.970 83.300 1.00 69.62 140 SER A N 1
ATOM 1076 C CA . SER A 1 140 ? 15.806 26.236 82.579 1.00 69.62 140 SER A CA 1
ATOM 1077 C C . SER A 1 140 ? 16.841 27.150 83.240 1.00 69.62 140 SER A C 1
ATOM 1079 O O . SER A 1 140 ? 17.474 27.940 82.550 1.00 69.62 140 SER A O 1
ATOM 1081 N N . ASP A 1 141 ? 17.036 27.002 84.550 1.00 74.56 141 ASP A N 1
ATOM 1082 C CA . ASP A 1 141 ? 17.941 27.814 85.361 1.00 74.56 141 ASP A CA 1
ATOM 1083 C C . ASP A 1 141 ? 19.424 27.409 85.201 1.00 74.56 141 ASP A C 1
ATOM 1085 O O . ASP A 1 141 ? 20.308 28.177 85.567 1.00 74.56 141 ASP A O 1
ATOM 1089 N N . GLU A 1 142 ? 19.721 26.227 84.641 1.00 72.12 142 GLU A N 1
ATOM 1090 C CA . GLU A 1 142 ? 21.094 25.746 84.382 1.00 72.12 142 GLU A CA 1
ATOM 1091 C C . GLU A 1 142 ? 21.630 26.214 83.010 1.00 72.12 142 GLU A C 1
ATOM 1093 O O . GLU A 1 142 ? 22.812 26.066 82.710 1.00 72.12 142 GLU A O 1
ATOM 1098 N N . TRP A 1 143 ? 20.773 26.819 82.178 1.00 73.25 143 TRP A N 1
ATOM 1099 C CA . TRP A 1 143 ? 21.139 27.379 80.869 1.00 73.25 143 TRP A CA 1
ATOM 1100 C C . TRP A 1 143 ? 21.538 28.864 80.913 1.00 73.25 143 TRP A C 1
ATOM 1102 O O . TRP A 1 143 ? 21.980 29.389 79.890 1.00 73.25 143 TRP A O 1
ATOM 1112 N N . ASP A 1 144 ? 21.386 29.525 82.066 1.00 73.19 144 ASP A N 1
ATOM 1113 C CA . ASP A 1 144 ? 21.564 30.975 82.244 1.00 73.19 144 ASP A CA 1
ATOM 1114 C C . ASP A 1 144 ? 22.889 31.379 82.954 1.00 73.19 144 ASP A C 1
ATOM 1116 O O . ASP A 1 144 ? 22.989 32.509 83.442 1.00 73.19 144 ASP A O 1
ATOM 1120 N N . ASP A 1 145 ? 23.920 30.513 82.977 1.00 61.00 145 ASP A N 1
ATOM 1121 C CA . ASP A 1 145 ? 25.307 30.859 83.396 1.00 61.00 145 ASP A CA 1
ATOM 1122 C C . ASP A 1 145 ? 26.307 30.882 82.217 1.00 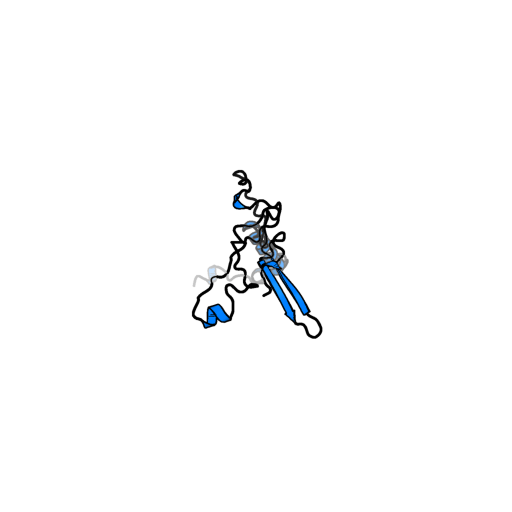61.00 145 ASP A C 1
ATOM 1124 O O . ASP A 1 145 ? 26.445 29.857 81.504 1.00 61.00 145 ASP A O 1
#

Solvent-accessible surface area (backbone atoms only — not comparable to full-atom values): 9587 Å² total; per-residue (Å²): 114,55,68,74,89,77,32,51,57,72,70,40,27,81,43,34,36,72,45,82,54,100,89,48,78,44,80,44,76,42,60,60,92,68,91,64,54,80,31,38,53,50,91,78,55,52,72,37,70,43,81,89,52,76,52,56,54,73,67,52,43,73,73,70,50,84,62,64,65,54,66,42,74,73,72,58,88,95,52,49,50,44,88,75,48,83,76,78,68,94,81,77,83,70,80,85,77,68,74,77,70,71,80,74,66,51,75,64,56,52,49,52,53,52,50,52,50,49,52,68,69,65,46,96,57,87,83,59,81,53,80,69,75,78,46,84,72,82,58,80,78,77,75,76,119

Nearest PDB structures (foldseek):
  5mrc-assembly1_PP  TM=2.445E-01  e=8.789E+00  Saccharomyces cerevisiae

Secondary structure (DSSP, 8-state):
---GGGS-GGGTEEEEEEEE-SS-EEEEEEE---S-TTSB-TTT---EE-TTS-SS-HHHHHTT--PPPPEE--PPTTPPBGGGSPPPPTT---------------HHHHHHHHHHHHHHHH-S-TTSPPTTTTSPPPPGGGS--

Radius of gyration: 35.49 Å; Cα contacts (8 Å, |Δi|>4): 134; chains: 1; bounding box: 46×56×114 Å

Foldseek 3Di:
DDDQLPAPQLQQFLDKDWDDDPPDIHIDTDHDDDDPSLARACVRFPFAFPPVDDQDDPVCVVVPDDGDTDTHGSDDPPHHHPVPDDDDDPPPPDPPDPPPPPPPPDPVVVVVVVVVVVDVVVDPPVPDDDPVNVDDDDDPVVVPD

InterPro domains:
  IPR015505 Coronin [PTHR10856] (1-109)